Protein AF-A0A367YWM3-F1 (afdb_monomer)

Mean predicted aligned error: 6.99 Å

Foldseek 3Di:
DDDDDPVVCVVVVVVVVVDDQQQKWFAFPPPRDTDRNVPFDWDDDPQWIWTADPPPRDTQWTWGDDPVDIDIDRVRTPDIGDDDPDPDD

Structure (mmCIF, N/CA/C/O backbone):
data_AF-A0A367YWM3-F1
#
_entry.id   AF-A0A367YWM3-F1
#
loop_
_atom_site.group_PDB
_atom_site.id
_atom_site.type_symbol
_atom_site.label_atom_id
_atom_site.label_alt_id
_atom_site.label_comp_id
_atom_site.label_asym_id
_atom_site.label_entity_id
_atom_site.label_seq_id
_atom_site.pdbx_PDB_ins_code
_atom_site.Cartn_x
_atom_site.Cartn_y
_atom_site.Cartn_z
_atom_site.occupancy
_atom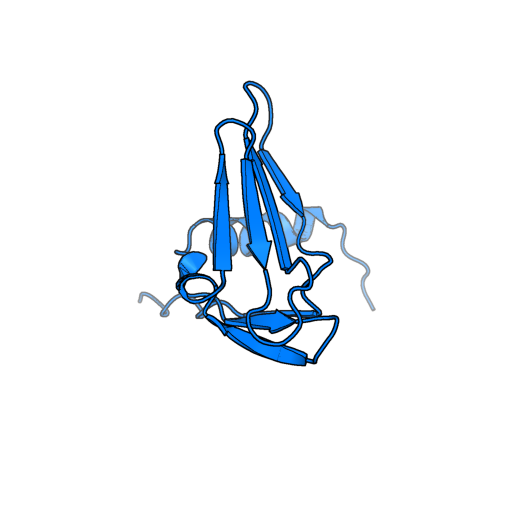_site.B_iso_or_equiv
_atom_site.auth_seq_id
_atom_site.auth_comp_id
_atom_site.auth_asym_id
_atom_site.auth_atom_id
_atom_si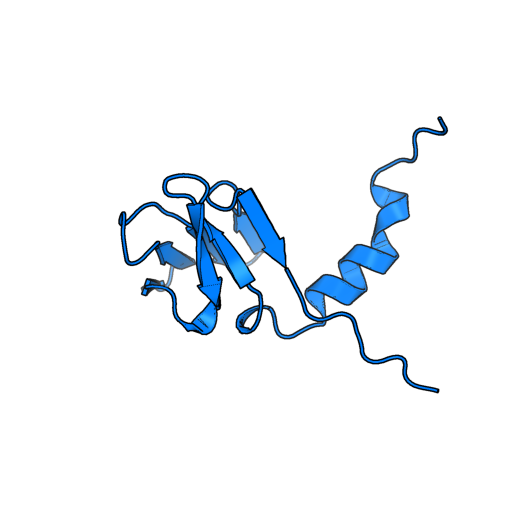te.pdbx_PDB_model_num
ATOM 1 N N . MET A 1 1 ? 29.114 -10.872 11.695 1.00 54.75 1 MET A N 1
ATOM 2 C CA . MET A 1 1 ? 27.957 -10.246 11.025 1.00 54.75 1 MET A CA 1
ATOM 3 C C . MET A 1 1 ? 28.510 -9.132 10.155 1.00 54.75 1 MET A C 1
ATOM 5 O O . MET A 1 1 ? 29.079 -8.194 10.695 1.00 54.75 1 MET A O 1
ATOM 9 N N . THR A 1 2 ? 28.496 -9.297 8.836 1.00 72.94 2 THR A N 1
ATOM 10 C CA . THR A 1 2 ? 28.955 -8.273 7.888 1.00 72.94 2 THR A CA 1
ATOM 11 C C . THR A 1 2 ? 27.823 -7.277 7.677 1.00 72.94 2 THR A C 1
ATOM 13 O O . THR A 1 2 ? 26.722 -7.667 7.300 1.00 72.94 2 THR A O 1
ATOM 16 N N . HIS A 1 3 ? 28.076 -6.006 7.980 1.00 76.50 3 HIS A N 1
ATOM 17 C CA . HIS A 1 3 ? 27.122 -4.926 7.752 1.00 76.50 3 HIS A CA 1
ATOM 18 C C . HIS A 1 3 ? 27.320 -4.443 6.312 1.00 76.50 3 HIS A C 1
ATOM 20 O O . HIS A 1 3 ? 28.396 -3.948 5.975 1.00 76.50 3 HIS A O 1
ATOM 26 N N . LEU A 1 4 ? 26.333 -4.686 5.453 1.00 75.38 4 LEU A N 1
ATOM 27 C CA . LEU A 1 4 ? 26.339 -4.240 4.062 1.00 75.38 4 LEU A CA 1
ATOM 28 C C . LEU A 1 4 ? 25.576 -2.921 3.959 1.00 75.38 4 LEU A C 1
ATOM 30 O O . LEU A 1 4 ? 24.587 -2.713 4.658 1.00 75.38 4 LEU A O 1
ATOM 34 N N . ASP A 1 5 ? 26.060 -2.039 3.092 1.00 84.44 5 ASP A N 1
ATOM 35 C CA . ASP A 1 5 ? 25.367 -0.800 2.761 1.00 84.44 5 ASP A CA 1
ATOM 36 C C . ASP A 1 5 ? 24.070 -1.087 1.986 1.00 84.44 5 ASP A C 1
ATOM 38 O O . ASP A 1 5 ? 23.976 -2.082 1.264 1.00 84.44 5 ASP A O 1
ATOM 42 N N . GLY A 1 6 ? 23.081 -0.197 2.101 1.00 66.00 6 GLY A N 1
ATOM 43 C CA . GLY A 1 6 ? 21.784 -0.346 1.435 1.00 66.00 6 GLY A CA 1
ATOM 44 C C . GLY A 1 6 ? 21.886 -0.471 -0.089 1.00 66.00 6 GLY A C 1
ATOM 45 O O . GLY A 1 6 ? 21.050 -1.138 -0.699 1.00 66.00 6 GLY A O 1
ATOM 46 N N . ASN A 1 7 ? 22.943 0.069 -0.709 1.00 81.62 7 ASN A N 1
ATOM 47 C CA . ASN A 1 7 ? 23.181 -0.080 -2.146 1.00 81.62 7 ASN A CA 1
ATOM 48 C C . ASN A 1 7 ? 23.436 -1.537 -2.566 1.00 81.62 7 ASN A C 1
ATOM 50 O O . ASN A 1 7 ? 23.180 -1.892 -3.715 1.00 81.62 7 ASN A O 1
ATOM 54 N N . ALA A 1 8 ? 23.877 -2.409 -1.653 1.00 78.06 8 ALA A N 1
ATOM 55 C CA . ALA A 1 8 ? 24.023 -3.838 -1.935 1.00 78.06 8 ALA A CA 1
ATOM 56 C C . ALA A 1 8 ? 22.672 -4.525 -2.225 1.00 78.06 8 ALA A C 1
ATOM 58 O O . ALA A 1 8 ? 22.642 -5.572 -2.867 1.00 78.06 8 ALA A O 1
ATOM 59 N N . CYS A 1 9 ? 21.556 -3.921 -1.803 1.00 69.50 9 CYS A N 1
ATOM 60 C CA . CYS A 1 9 ? 20.203 -4.409 -2.060 1.00 69.50 9 CYS A CA 1
ATOM 61 C C . CYS A 1 9 ? 19.614 -3.905 -3.388 1.00 69.50 9 CYS A C 1
ATOM 63 O O . CYS A 1 9 ? 18.477 -4.249 -3.699 1.00 69.50 9 CYS A O 1
ATOM 65 N N . ALA A 1 10 ? 20.344 -3.099 -4.173 1.00 70.44 10 ALA A N 1
ATOM 66 C CA . ALA A 1 10 ? 19.812 -2.462 -5.381 1.00 70.44 10 ALA A CA 1
ATOM 67 C C . ALA A 1 10 ? 19.218 -3.463 -6.389 1.00 70.44 10 ALA A C 1
ATOM 69 O O . ALA A 1 10 ? 18.159 -3.190 -6.948 1.00 70.44 10 ALA A O 1
ATOM 70 N N . GLY A 1 11 ? 19.850 -4.628 -6.582 1.00 69.75 11 GLY A N 1
ATOM 71 C CA . GLY A 1 11 ? 19.320 -5.685 -7.456 1.00 69.75 11 GLY A CA 1
ATOM 72 C C . GLY A 1 11 ? 17.990 -6.241 -6.943 1.00 69.75 11 GLY A C 1
ATOM 73 O O . GLY A 1 11 ? 16.983 -6.146 -7.630 1.00 69.75 11 GLY A O 1
ATOM 74 N N . ALA A 1 12 ? 17.963 -6.686 -5.683 1.00 62.66 12 ALA A N 1
ATOM 75 C CA . ALA A 1 12 ? 16.755 -7.220 -5.052 1.00 62.66 12 ALA A CA 1
ATOM 76 C C . ALA A 1 12 ? 15.593 -6.208 -5.028 1.00 62.66 12 ALA A C 1
ATOM 78 O O . ALA A 1 12 ? 14.443 -6.579 -5.223 1.00 62.66 12 ALA A O 1
ATOM 79 N N . LEU A 1 13 ? 15.879 -4.922 -4.806 1.00 64.62 13 LEU A N 1
ATOM 80 C CA . LEU A 1 13 ? 14.869 -3.862 -4.867 1.00 64.62 13 LEU A CA 1
ATOM 81 C C . LEU A 1 13 ? 14.371 -3.620 -6.295 1.00 64.62 13 LEU A C 1
ATOM 83 O O . LEU A 1 13 ? 13.183 -3.375 -6.478 1.00 64.62 13 LEU A O 1
ATOM 87 N N . SER A 1 14 ? 15.251 -3.694 -7.297 1.00 66.06 14 SER A N 1
ATOM 88 C CA . SER A 1 14 ? 14.863 -3.521 -8.703 1.00 66.06 14 SER A CA 1
ATOM 89 C C . SER A 1 14 ? 13.892 -4.609 -9.153 1.00 66.06 14 SER A C 1
ATOM 91 O O . SER A 1 14 ? 12.906 -4.292 -9.815 1.00 66.06 14 SER A O 1
ATOM 93 N N . ASP A 1 15 ? 14.121 -5.852 -8.726 1.00 63.28 15 ASP A N 1
ATOM 94 C CA . ASP A 1 15 ? 13.222 -6.974 -9.008 1.00 63.28 15 ASP A CA 1
ATOM 95 C C . ASP A 1 15 ? 11.844 -6.748 -8.356 1.00 63.28 15 ASP A C 1
ATOM 97 O O . ASP A 1 15 ? 10.817 -6.829 -9.025 1.00 63.28 15 ASP A O 1
ATOM 101 N N . LEU A 1 16 ? 11.815 -6.322 -7.085 1.00 62.28 16 LEU A N 1
ATOM 102 C CA . LEU A 1 16 ? 10.575 -6.060 -6.336 1.00 62.28 16 LEU A CA 1
ATOM 103 C C . LEU A 1 16 ? 9.700 -4.944 -6.936 1.00 62.28 16 LEU A C 1
ATOM 105 O O . LEU A 1 16 ? 8.478 -5.003 -6.819 1.00 62.28 16 LEU A O 1
ATOM 109 N N . PHE A 1 17 ? 10.297 -3.908 -7.537 1.00 62.19 17 PHE A N 1
ATOM 110 C CA . PHE A 1 17 ? 9.550 -2.826 -8.197 1.00 62.19 17 PHE A CA 1
ATOM 111 C C . PHE A 1 17 ? 9.164 -3.146 -9.651 1.00 62.19 17 PHE A C 1
ATOM 113 O O . PHE A 1 17 ? 8.373 -2.401 -10.234 1.00 62.19 17 PHE A O 1
ATOM 120 N N . GLY A 1 18 ? 9.724 -4.208 -10.241 1.00 61.44 18 GLY A N 1
ATOM 121 C CA . GLY A 1 18 ? 9.341 -4.714 -11.562 1.00 61.44 18 GLY A CA 1
ATOM 122 C C . GLY A 1 18 ? 8.065 -5.562 -11.542 1.00 61.44 18 GLY A C 1
ATOM 123 O O . GLY A 1 18 ? 7.387 -5.654 -12.565 1.00 61.44 18 GLY A O 1
ATOM 124 N N . ASP A 1 19 ? 7.728 -6.136 -10.385 1.00 61.44 19 ASP A N 1
ATOM 125 C CA . ASP A 1 19 ? 6.528 -6.945 -10.175 1.00 61.44 19 ASP A CA 1
ATOM 126 C C . ASP A 1 19 ? 5.249 -6.110 -10.012 1.00 61.44 19 ASP A C 1
ATOM 128 O O . ASP A 1 19 ? 5.259 -4.957 -9.569 1.00 61.44 19 ASP A O 1
ATOM 132 N N . ASP A 1 20 ? 4.104 -6.721 -10.334 1.00 69.25 20 ASP A N 1
ATOM 133 C CA . ASP A 1 20 ? 2.795 -6.120 -10.083 1.00 69.25 20 ASP A CA 1
ATOM 134 C C . ASP A 1 20 ? 2.491 -6.100 -8.575 1.00 69.25 20 ASP A C 1
ATOM 136 O O . ASP A 1 20 ? 1.916 -7.026 -7.994 1.00 69.25 20 ASP A O 1
ATOM 140 N N . VAL A 1 21 ? 2.873 -4.997 -7.931 1.00 71.19 21 VAL A N 1
ATOM 141 C CA . VAL A 1 21 ? 2.693 -4.762 -6.491 1.00 71.19 21 VAL A CA 1
ATOM 142 C C . VAL A 1 21 ? 1.216 -4.778 -6.077 1.00 71.19 21 VAL A C 1
ATOM 144 O O . VAL A 1 21 ? 0.916 -4.956 -4.897 1.00 71.19 21 VAL A O 1
ATOM 147 N N . THR A 1 22 ? 0.261 -4.648 -7.006 1.00 72.00 22 THR A N 1
ATOM 148 C CA . THR A 1 22 ? -1.167 -4.709 -6.656 1.00 72.00 22 THR A CA 1
ATOM 149 C C . THR A 1 22 ? -1.579 -6.081 -6.113 1.00 72.00 22 THR A C 1
ATOM 151 O O . THR A 1 22 ? -2.492 -6.159 -5.290 1.00 72.00 22 THR A O 1
ATOM 154 N N . LEU A 1 23 ? -0.854 -7.146 -6.470 1.00 80.38 23 LEU A N 1
ATOM 155 C CA . LEU A 1 23 ? -1.068 -8.504 -5.961 1.00 80.38 23 LEU A CA 1
ATOM 156 C C . LEU A 1 23 ? -0.362 -8.780 -4.625 1.00 80.38 23 LEU A C 1
ATOM 158 O O . LEU A 1 23 ? -0.504 -9.869 -4.064 1.00 80.38 23 LEU A O 1
ATOM 162 N N . ALA A 1 24 ? 0.395 -7.820 -4.092 1.00 85.25 24 ALA A N 1
ATOM 163 C CA . ALA A 1 24 ? 1.119 -8.016 -2.848 1.00 85.25 24 ALA A CA 1
ATOM 164 C C . ALA A 1 24 ? 0.167 -8.127 -1.645 1.00 85.25 24 ALA A C 1
ATOM 166 O O . ALA A 1 24 ? -0.819 -7.398 -1.523 1.00 85.25 24 ALA A O 1
ATOM 167 N N . LEU A 1 25 ? 0.508 -9.018 -0.715 1.00 88.31 25 LEU A N 1
ATOM 168 C CA . LEU A 1 25 ? -0.179 -9.194 0.561 1.00 88.31 25 LEU A CA 1
ATOM 169 C C . LEU A 1 25 ? 0.404 -8.226 1.591 1.00 88.31 25 LEU A C 1
ATOM 171 O O . LEU A 1 25 ? 1.547 -8.373 2.035 1.00 88.31 25 LEU A O 1
ATOM 175 N N . GLY A 1 26 ? -0.386 -7.223 1.964 1.00 91.50 26 GLY A N 1
ATOM 176 C CA . GLY A 1 26 ? -0.045 -6.237 2.979 1.00 91.50 26 GLY A CA 1
ATOM 177 C C . GLY A 1 26 ? -0.650 -6.594 4.332 1.00 91.50 26 GLY A C 1
ATOM 178 O O . GLY A 1 26 ? -1.842 -6.886 4.424 1.00 91.50 26 GLY A O 1
ATOM 179 N N . ARG A 1 27 ? 0.151 -6.508 5.400 1.00 94.44 27 ARG A N 1
ATOM 180 C CA . ARG A 1 27 ? -0.329 -6.661 6.779 1.00 94.44 27 ARG A CA 1
ATOM 181 C C . ARG A 1 27 ? -0.452 -5.314 7.472 1.00 94.44 27 ARG A C 1
ATOM 183 O O . ARG A 1 27 ? 0.551 -4.629 7.669 1.00 94.44 27 ARG A O 1
ATOM 190 N N . CYS A 1 28 ? -1.653 -4.949 7.912 1.00 95.69 28 CYS A N 1
ATOM 191 C CA . CYS A 1 28 ? -1.899 -3.689 8.614 1.00 95.69 28 CYS A CA 1
ATOM 192 C C . CYS A 1 28 ? -1.087 -3.598 9.916 1.00 95.69 28 CYS A C 1
ATOM 194 O O . CYS A 1 28 ? -1.188 -4.479 10.769 1.00 95.69 28 CYS A O 1
ATOM 196 N N . ALA A 1 29 ? -0.333 -2.515 10.112 1.00 96.06 29 ALA A N 1
ATOM 197 C CA . ALA A 1 29 ? 0.394 -2.267 11.360 1.00 96.06 29 ALA A CA 1
ATOM 198 C C . ALA A 1 29 ? -0.538 -1.956 12.549 1.00 96.06 29 ALA A C 1
ATOM 200 O O . ALA A 1 29 ? -0.175 -2.203 13.693 1.00 96.06 29 ALA A O 1
ATOM 201 N N . GLY A 1 30 ? -1.746 -1.437 12.287 1.00 94.44 30 GLY A N 1
ATOM 202 C CA . GLY A 1 30 ? -2.707 -1.05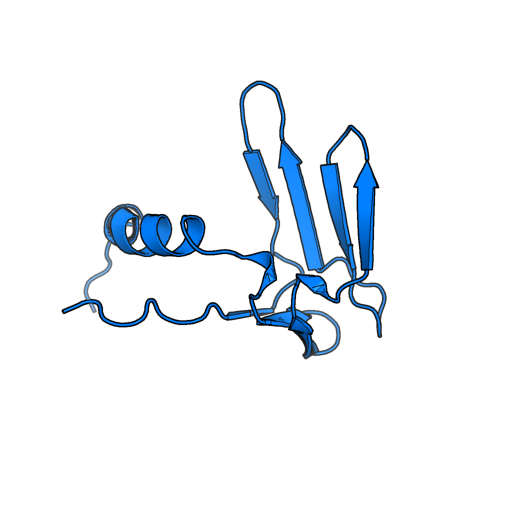7 13.328 1.00 94.44 30 GLY A CA 1
ATOM 203 C C . GLY A 1 30 ? -3.550 -2.214 13.872 1.00 94.44 30 GLY A C 1
ATOM 204 O O . GLY A 1 30 ? -3.693 -2.347 15.082 1.00 94.44 30 GLY A O 1
ATOM 205 N N . CYS A 1 31 ? -4.126 -3.047 12.996 1.00 95.44 31 CYS A N 1
ATOM 206 C CA . CYS A 1 31 ? -5.011 -4.151 13.408 1.00 95.44 31 CYS A CA 1
ATOM 207 C C . CYS A 1 31 ? -4.496 -5.550 13.044 1.00 95.44 31 CYS A C 1
ATOM 209 O O . CYS A 1 31 ? -5.120 -6.544 13.404 1.00 95.44 31 CYS A O 1
ATOM 211 N N . GLY A 1 32 ? -3.377 -5.650 12.321 1.00 95.12 32 GLY A N 1
ATOM 212 C CA . GLY A 1 32 ? -2.788 -6.929 11.931 1.00 95.12 32 GLY A CA 1
ATOM 213 C C . GLY A 1 32 ? -3.508 -7.669 10.804 1.00 95.12 32 GLY A C 1
ATOM 214 O O . GLY A 1 32 ? -3.063 -8.767 10.486 1.00 95.12 32 GLY A O 1
ATOM 215 N N . HIS A 1 33 ? -4.572 -7.104 10.220 1.00 93.94 33 HIS A N 1
ATOM 216 C CA . HIS A 1 33 ? -5.302 -7.701 9.100 1.00 93.94 33 HIS A CA 1
ATOM 217 C C . HIS A 1 33 ? -4.426 -7.792 7.847 1.00 93.94 33 HIS A C 1
ATOM 219 O O . HIS A 1 33 ? -3.807 -6.799 7.455 1.00 93.94 33 HIS A O 1
ATOM 225 N N . ASP A 1 34 ? -4.400 -8.976 7.240 1.00 92.25 34 ASP A N 1
ATOM 226 C CA . ASP A 1 34 ? -3.755 -9.243 5.959 1.00 92.25 34 ASP A CA 1
ATOM 227 C C . ASP A 1 34 ? -4.771 -9.054 4.822 1.00 92.25 34 ASP A C 1
ATOM 229 O O . ASP A 1 34 ? -5.873 -9.599 4.884 1.00 92.25 34 ASP A O 1
ATOM 233 N N . ALA A 1 35 ? 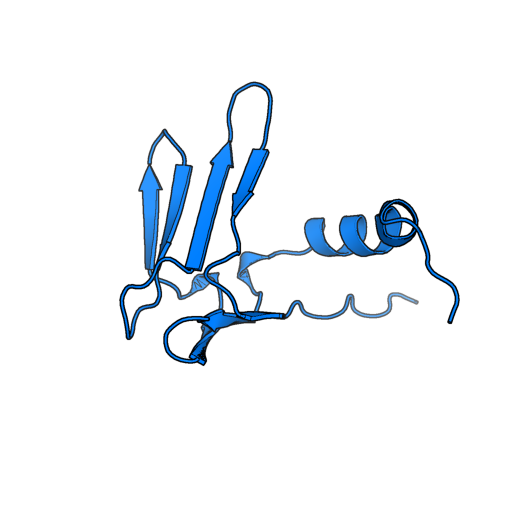-4.399 -8.294 3.792 1.00 84.62 35 ALA A N 1
ATOM 234 C CA . ALA A 1 35 ? -5.206 -8.092 2.590 1.00 84.62 35 ALA A CA 1
ATOM 235 C C . ALA A 1 35 ? -4.316 -7.956 1.349 1.00 84.62 35 ALA A C 1
ATOM 237 O O . ALA A 1 35 ? -3.188 -7.462 1.436 1.00 84.62 35 ALA A O 1
ATOM 238 N N . VAL A 1 36 ? -4.831 -8.369 0.190 1.00 82.12 36 VAL A N 1
ATOM 239 C CA . VAL A 1 36 ? -4.200 -8.065 -1.100 1.00 82.12 36 VAL A CA 1
ATOM 240 C C . VAL A 1 36 ? -4.318 -6.559 -1.339 1.00 82.12 36 VAL A C 1
ATOM 242 O O . VAL A 1 36 ? -5.389 -5.989 -1.134 1.00 82.12 36 VAL A O 1
ATOM 245 N N . LEU A 1 37 ? -3.238 -5.892 -1.755 1.00 78.81 37 LEU A N 1
ATOM 246 C CA . LEU A 1 37 ? -3.239 -4.438 -1.963 1.00 78.81 37 LEU A CA 1
ATOM 247 C C . LEU A 1 37 ? -4.306 -3.985 -2.970 1.00 78.81 37 LEU A C 1
ATOM 249 O O . LEU A 1 37 ? -4.881 -2.920 -2.783 1.00 78.81 37 LEU A O 1
ATOM 253 N N . ALA A 1 38 ? -4.626 -4.788 -3.986 1.00 73.75 38 ALA A N 1
ATOM 254 C CA . ALA A 1 38 ? -5.721 -4.521 -4.921 1.00 73.75 38 ALA A CA 1
ATOM 255 C C . ALA A 1 38 ? -7.119 -4.502 -4.266 1.00 73.75 38 ALA A C 1
ATOM 257 O O . ALA A 1 38 ? -8.047 -3.921 -4.824 1.00 73.75 38 ALA A O 1
ATOM 258 N N . GLU A 1 39 ? -7.286 -5.124 -3.098 1.00 76.88 39 GLU A N 1
ATOM 259 C CA . GLU A 1 39 ? -8.574 -5.273 -2.406 1.00 76.88 39 GLU A CA 1
ATOM 260 C C . GLU A 1 39 ? -8.776 -4.242 -1.281 1.00 76.88 39 GLU A C 1
ATOM 262 O O . GLU A 1 39 ? -9.848 -4.175 -0.674 1.00 76.88 39 GLU A O 1
ATOM 267 N N . VAL A 1 40 ? -7.762 -3.425 -0.979 1.00 78.62 40 VAL A N 1
ATOM 268 C CA . VAL A 1 40 ? -7.862 -2.386 0.057 1.00 78.62 40 VAL A CA 1
ATOM 269 C C . VAL A 1 40 ? -8.634 -1.164 -0.450 1.00 78.62 40 VAL A C 1
ATOM 271 O O . VAL A 1 40 ? -8.752 -0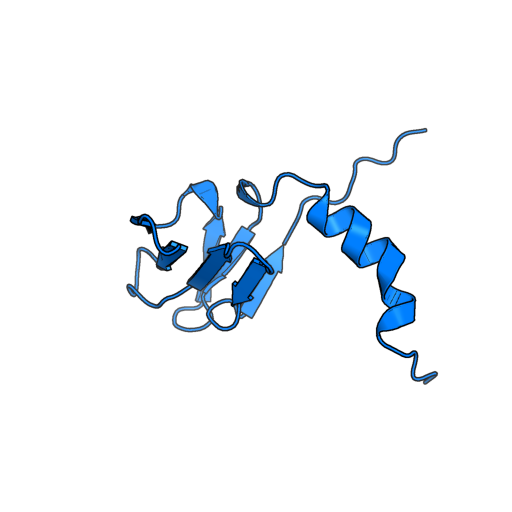.916 -1.650 1.00 78.62 40 VAL A O 1
ATOM 274 N N . VAL A 1 41 ? -9.145 -0.341 0.470 1.00 80.06 41 VAL A N 1
ATOM 275 C CA . VAL A 1 41 ? -9.891 0.868 0.092 1.00 80.06 41 VAL A CA 1
ATOM 276 C C . VAL A 1 41 ? -8.913 1.923 -0.426 1.00 80.06 41 VAL A C 1
ATOM 278 O O . VAL A 1 41 ? -8.114 2.453 0.347 1.00 80.06 41 VAL A O 1
ATOM 281 N N . ALA A 1 42 ? -8.989 2.245 -1.717 1.00 84.62 42 ALA A N 1
ATOM 282 C CA . ALA A 1 42 ? -8.136 3.239 -2.359 1.00 84.62 42 ALA A CA 1
ATOM 283 C C . ALA A 1 42 ? -8.872 4.566 -2.590 1.00 84.62 42 ALA A C 1
ATOM 285 O O . ALA A 1 42 ? -9.946 4.612 -3.190 1.00 84.62 42 ALA A O 1
ATOM 286 N N . TYR A 1 43 ? -8.252 5.665 -2.168 1.00 83.31 43 TYR A N 1
ATOM 287 C CA . TYR A 1 43 ? -8.675 7.025 -2.487 1.00 83.31 43 TYR A CA 1
ATOM 288 C C . TYR A 1 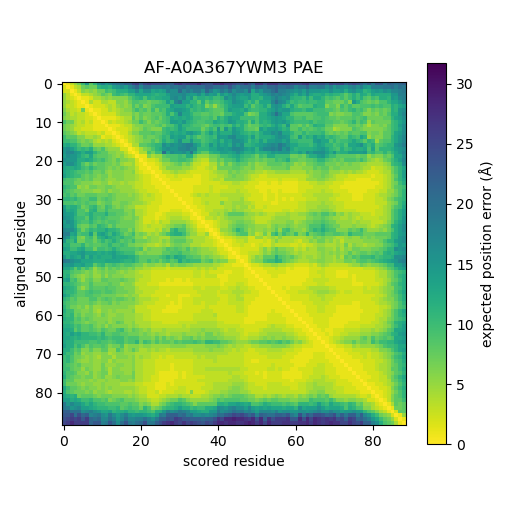43 ? -7.695 7.612 -3.494 1.00 83.31 43 TYR A C 1
ATOM 290 O O . TYR A 1 43 ? -6.561 7.931 -3.137 1.00 83.31 43 TYR A O 1
ATOM 298 N N . VAL A 1 44 ? -8.130 7.739 -4.747 1.00 85.50 44 VAL A N 1
ATOM 299 C CA . VAL A 1 44 ? -7.303 8.229 -5.856 1.00 85.50 44 VAL A CA 1
ATOM 300 C C . VAL A 1 44 ? -7.667 9.678 -6.162 1.00 85.50 44 VAL A C 1
ATOM 302 O O . VAL A 1 44 ? -8.830 10.004 -6.397 1.00 85.50 44 VAL A O 1
ATOM 305 N N . THR A 1 45 ? -6.667 10.556 -6.159 1.00 83.19 45 THR A N 1
ATOM 306 C CA . THR A 1 45 ? -6.810 11.984 -6.464 1.00 83.19 45 THR A CA 1
ATOM 307 C C . THR A 1 45 ? -5.720 12.438 -7.431 1.00 83.19 45 THR A C 1
ATOM 309 O O . THR A 1 45 ? -4.73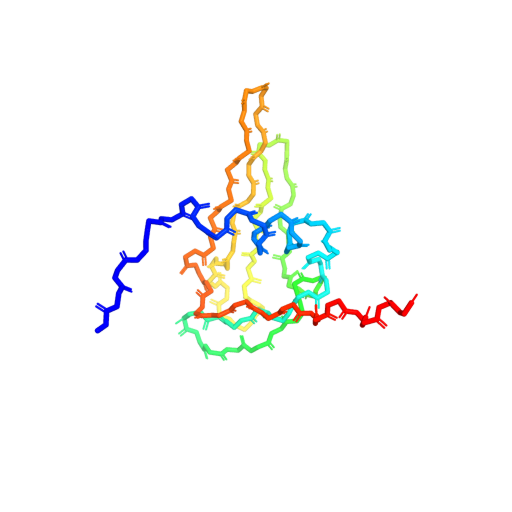7 11.734 -7.651 1.00 83.19 45 THR A O 1
ATOM 312 N N . ALA A 1 46 ? -5.842 13.663 -7.950 1.00 77.62 46 ALA A N 1
ATOM 313 C CA . ALA A 1 46 ? -4.787 14.277 -8.757 1.00 77.62 46 ALA A CA 1
ATOM 314 C C . ALA A 1 46 ? -3.453 14.439 -7.999 1.00 77.62 46 ALA A C 1
ATOM 316 O O . ALA A 1 46 ? -2.409 14.553 -8.631 1.00 77.62 46 ALA A O 1
ATOM 317 N N . MET A 1 47 ? -3.481 14.465 -6.662 1.00 79.94 47 MET A N 1
ATOM 318 C CA . MET A 1 47 ? -2.302 14.682 -5.814 1.00 79.94 47 MET A CA 1
ATOM 319 C C . MET A 1 47 ? -1.671 13.376 -5.316 1.00 79.94 47 MET A C 1
ATOM 321 O O . MET A 1 47 ? -0.606 13.412 -4.707 1.00 79.94 47 MET A O 1
ATOM 325 N N . GLY A 1 48 ? -2.308 12.227 -5.557 1.00 88.19 48 GLY A N 1
ATOM 326 C CA . GLY A 1 48 ? -1.813 10.929 -5.110 1.00 88.19 48 GLY A CA 1
ATOM 327 C C . GLY A 1 48 ? -2.915 9.940 -4.747 1.00 88.19 48 GLY A C 1
ATOM 328 O O . GLY A 1 48 ? -4.111 10.228 -4.863 1.00 88.19 48 GLY A O 1
ATOM 329 N N . THR A 1 49 ? -2.481 8.768 -4.291 1.00 89.06 49 THR A N 1
ATOM 330 C CA . THR A 1 49 ? -3.325 7.646 -3.876 1.00 89.06 49 THR A CA 1
ATOM 331 C C . THR A 1 49 ? -3.084 7.316 -2.409 1.00 89.06 49 THR A C 1
ATOM 333 O O . THR A 1 49 ? -1.939 7.184 -1.982 1.00 89.06 49 THR A O 1
ATOM 336 N N . VAL A 1 50 ? -4.161 7.150 -1.642 1.00 91.56 50 VAL A N 1
ATOM 337 C CA . VAL A 1 50 ? -4.114 6.705 -0.242 1.00 91.56 50 VAL A CA 1
ATOM 338 C C . VAL A 1 50 ? -4.838 5.375 -0.115 1.00 91.56 50 VAL A C 1
ATOM 340 O O . VAL A 1 50 ? -6.014 5.276 -0.462 1.00 91.56 50 VAL A O 1
ATOM 343 N N . LEU A 1 51 ? -4.153 4.371 0.421 1.00 91.12 51 LEU A N 1
ATOM 344 C CA . LEU A 1 51 ? -4.706 3.049 0.697 1.00 91.12 51 LEU A CA 1
ATOM 345 C C . LEU A 1 51 ? -5.094 2.947 2.173 1.00 91.12 51 LEU A C 1
ATOM 347 O O . LEU A 1 51 ? -4.311 3.327 3.047 1.00 91.12 51 LEU A O 1
ATOM 351 N N . ARG A 1 52 ? -6.287 2.427 2.473 1.00 93.31 52 ARG A N 1
ATOM 352 C CA . ARG A 1 52 ? -6.791 2.244 3.840 1.00 93.31 52 ARG A CA 1
ATOM 353 C C . ARG A 1 52 ? -7.214 0.811 4.125 1.00 93.31 52 ARG A C 1
A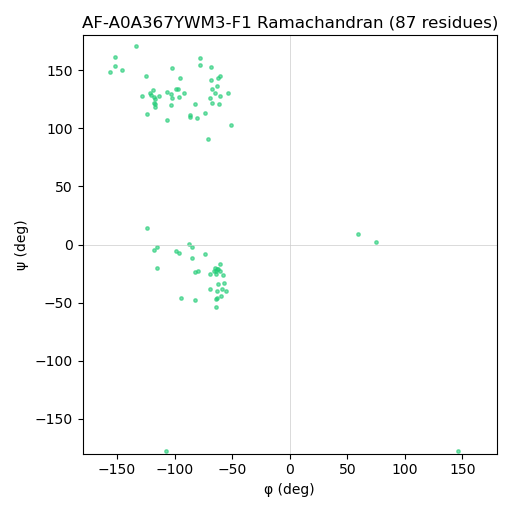TOM 355 O O . ARG A 1 52 ? -7.788 0.118 3.289 1.00 93.31 52 ARG A O 1
ATOM 362 N N . CYS A 1 53 ? -6.979 0.407 5.367 1.00 93.31 53 CYS A N 1
ATOM 363 C CA . CYS A 1 53 ? -7.405 -0.872 5.908 1.00 93.31 53 CYS A CA 1
ATOM 364 C C . CYS A 1 53 ? -8.932 -0.909 6.015 1.00 93.31 53 CYS A C 1
ATOM 366 O O . CYS A 1 53 ? -9.505 -0.084 6.721 1.00 93.31 53 CYS A O 1
ATOM 368 N N . ALA A 1 54 ? -9.600 -1.865 5.370 1.00 89.94 54 ALA A N 1
ATOM 369 C CA . ALA A 1 54 ? -11.058 -1.956 5.445 1.00 89.94 54 ALA A CA 1
ATOM 370 C C . ALA A 1 54 ? -11.577 -2.148 6.895 1.00 89.94 54 ALA A C 1
ATOM 372 O O . ALA A 1 54 ? -12.476 -1.401 7.288 1.00 89.94 54 ALA A O 1
ATOM 373 N N . PRO A 1 55 ? -10.986 -3.030 7.733 1.00 92.38 55 PRO A N 1
ATOM 374 C CA . PRO A 1 55 ? -11.428 -3.213 9.120 1.00 92.38 55 PRO A CA 1
ATOM 375 C C . PRO A 1 55 ? -11.272 -1.998 10.044 1.00 92.38 55 PRO A C 1
ATOM 377 O O . PRO A 1 55 ? -12.193 -1.682 10.790 1.00 92.38 55 PRO A O 1
ATOM 380 N N . CYS A 1 56 ? -10.111 -1.333 10.044 1.00 94.12 56 CYS A N 1
ATOM 381 C CA . CYS A 1 56 ? -9.798 -0.295 11.039 1.00 94.12 56 CYS A CA 1
ATOM 382 C C . CYS A 1 56 ? -9.630 1.113 10.460 1.00 94.12 56 CYS A C 1
ATOM 384 O O . CYS A 1 56 ? -9.371 2.053 11.207 1.00 94.12 56 CYS A O 1
ATOM 386 N N . GLN A 1 57 ? -9.742 1.269 9.139 1.00 93.38 57 GLN A N 1
ATOM 387 C CA . GLN A 1 57 ? -9.607 2.534 8.407 1.00 93.38 57 GLN A CA 1
ATOM 388 C C . GLN A 1 57 ? -8.248 3.238 8.567 1.00 93.38 57 GLN A C 1
ATOM 390 O O . GLN A 1 57 ? -8.081 4.367 8.095 1.00 93.38 57 GLN A O 1
ATOM 395 N N . ALA A 1 58 ? -7.258 2.578 9.179 1.00 93.62 58 ALA A N 1
ATOM 396 C CA . ALA A 1 58 ? -5.886 3.065 9.236 1.00 93.62 58 ALA A CA 1
ATOM 397 C C . ALA A 1 58 ? -5.307 3.208 7.823 1.00 93.62 58 ALA A C 1
ATOM 399 O O . ALA A 1 58 ? -5.608 2.405 6.935 1.00 93.62 58 ALA A O 1
ATOM 400 N N . VAL A 1 59 ? -4.472 4.228 7.624 1.00 94.25 59 VAL A N 1
ATOM 401 C CA . VAL A 1 59 ? -3.721 4.409 6.378 1.00 94.25 59 VAL A CA 1
ATOM 402 C C . VAL A 1 59 ? -2.674 3.304 6.290 1.00 94.25 59 VAL A C 1
ATOM 404 O O . VAL A 1 59 ? -1.919 3.102 7.234 1.00 94.25 59 VAL A O 1
ATOM 407 N N . LEU A 1 60 ? -2.677 2.569 5.181 1.00 92.38 60 LEU A N 1
ATOM 408 C CA . LEU A 1 60 ? -1.737 1.488 4.894 1.00 92.38 60 LEU A CA 1
ATOM 409 C C . LEU A 1 60 ? -0.553 1.994 4.075 1.00 92.38 60 LEU A C 1
ATOM 411 O O . LEU A 1 60 ? 0.588 1.681 4.398 1.00 92.38 60 LEU A O 1
ATOM 415 N N . ALA A 1 61 ? -0.836 2.772 3.030 1.00 90.94 61 ALA A N 1
ATOM 416 C CA . ALA A 1 61 ? 0.179 3.316 2.143 1.00 90.94 61 ALA A CA 1
ATOM 417 C C . ALA A 1 61 ? -0.266 4.638 1.513 1.00 90.94 61 ALA A C 1
ATOM 419 O O . ALA A 1 61 ? -1.465 4.873 1.315 1.00 90.94 61 ALA A O 1
ATOM 420 N N . VAL A 1 62 ? 0.710 5.467 1.148 1.00 91.00 62 VAL A N 1
ATOM 421 C CA . VAL A 1 62 ? 0.507 6.700 0.382 1.00 91.00 62 VAL A CA 1
ATOM 422 C C . VAL A 1 62 ? 1.451 6.706 -0.811 1.00 91.00 62 VAL A C 1
ATOM 424 O O . VAL A 1 62 ? 2.657 6.529 -0.658 1.00 91.00 62 VAL A O 1
ATOM 427 N N . LEU A 1 63 ? 0.899 6.921 -2.002 1.00 89.31 63 LEU A N 1
ATOM 428 C CA . LEU A 1 63 ? 1.649 7.026 -3.247 1.00 89.31 63 LEU A CA 1
ATOM 429 C C . LEU A 1 63 ? 1.452 8.425 -3.823 1.00 89.31 63 LEU A C 1
ATOM 431 O O . LEU A 1 63 ? 0.334 8.807 -4.175 1.00 89.31 63 LEU A O 1
ATOM 435 N N . VAL A 1 64 ? 2.539 9.174 -3.958 1.00 89.38 64 VAL A N 1
ATOM 436 C CA . VAL A 1 64 ? 2.549 10.505 -4.572 1.00 89.38 64 VAL A CA 1
ATOM 437 C C . VAL A 1 64 ? 3.510 10.483 -5.747 1.00 89.38 64 VAL A C 1
ATOM 439 O O . VAL A 1 64 ? 4.647 10.036 -5.628 1.00 89.38 64 VAL A O 1
ATOM 442 N N . THR A 1 65 ? 3.055 10.964 -6.899 1.00 85.00 65 THR A N 1
ATOM 443 C CA . THR A 1 65 ? 3.916 11.196 -8.062 1.00 85.00 65 THR A CA 1
ATOM 444 C C . THR A 1 65 ? 3.881 12.679 -8.383 1.00 85.00 65 THR A C 1
ATOM 446 O O . THR A 1 65 ? 2.811 13.233 -8.629 1.00 85.00 65 THR A O 1
ATOM 449 N N . THR A 1 66 ? 5.044 13.319 -8.366 1.00 86.19 66 THR A N 1
ATOM 450 C CA . THR A 1 66 ? 5.228 14.705 -8.804 1.00 86.19 66 THR A CA 1
ATOM 451 C C . THR A 1 66 ? 5.965 14.725 -10.145 1.00 86.19 66 THR A C 1
ATOM 453 O O . THR A 1 66 ? 6.279 13.681 -10.717 1.00 86.19 66 THR A O 1
ATOM 456 N N . ALA A 1 67 ? 6.254 15.919 -10.668 1.00 87.25 67 ALA A N 1
ATOM 457 C CA . ALA A 1 67 ? 7.046 16.059 -11.889 1.00 87.25 67 ALA A CA 1
ATOM 458 C C . ALA A 1 67 ? 8.507 15.590 -11.728 1.00 87.25 67 ALA A C 1
ATOM 460 O O . ALA A 1 67 ? 9.152 15.274 -12.724 1.00 87.25 67 ALA A O 1
ATOM 461 N N . SER A 1 68 ? 9.033 15.564 -10.500 1.00 90.06 68 SER A N 1
ATOM 462 C CA . SER A 1 68 ? 10.446 15.291 -10.215 1.00 90.06 68 SER A CA 1
ATOM 463 C C . SER A 1 68 ? 10.687 14.002 -9.437 1.00 90.06 68 SER A C 1
ATOM 465 O O . SER A 1 68 ? 11.804 13.493 -9.457 1.00 90.06 68 SER A O 1
ATOM 467 N N . GLU A 1 69 ? 9.681 13.471 -8.741 1.00 86.69 69 GLU A N 1
ATOM 468 C CA . GLU A 1 69 ? 9.872 12.337 -7.837 1.00 86.69 69 GLU A CA 1
ATOM 469 C C . GLU A 1 69 ? 8.620 11.472 -7.669 1.00 86.69 69 GLU A C 1
ATOM 471 O O . GLU A 1 69 ? 7.486 11.884 -7.931 1.00 86.69 69 GLU A O 1
ATOM 476 N N . ARG A 1 70 ? 8.851 10.251 -7.183 1.00 84.25 70 ARG A N 1
ATOM 477 C CA . ARG A 1 70 ? 7.820 9.347 -6.682 1.00 84.25 70 ARG A CA 1
ATOM 478 C C . ARG A 1 70 ? 8.093 9.079 -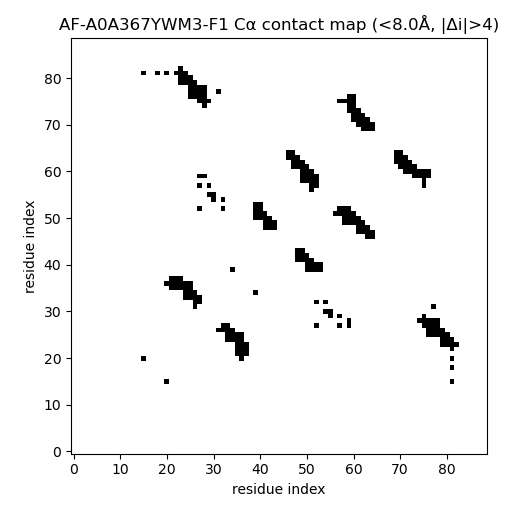5.213 1.00 84.25 70 ARG A C 1
ATOM 480 O O . ARG A 1 70 ? 9.188 8.650 -4.863 1.00 84.25 70 ARG A O 1
ATOM 487 N N . VAL A 1 71 ? 7.088 9.305 -4.382 1.00 88.62 71 VAL A N 1
ATOM 488 C CA . VAL A 1 71 ? 7.141 9.049 -2.945 1.00 88.62 71 VAL A CA 1
ATOM 489 C C . VAL A 1 71 ? 6.179 7.917 -2.629 1.00 88.62 71 VAL A C 1
ATOM 491 O O . VAL A 1 71 ? 5.006 7.965 -3.007 1.00 88.62 71 VAL A O 1
ATOM 494 N N . VAL A 1 72 ? 6.690 6.902 -1.938 1.00 88.25 72 VAL A N 1
ATOM 495 C CA . VAL A 1 72 ? 5.913 5.759 -1.461 1.00 88.25 72 VAL A CA 1
ATOM 496 C C . VAL A 1 72 ? 6.115 5.654 0.046 1.00 88.25 72 VAL A C 1
ATOM 498 O O . VAL A 1 72 ? 7.213 5.357 0.510 1.00 88.25 72 VAL A O 1
ATOM 501 N N . ASP A 1 73 ? 5.056 5.912 0.805 1.00 90.94 73 ASP A N 1
ATOM 502 C CA . ASP A 1 73 ? 4.996 5.639 2.239 1.00 90.94 73 ASP A CA 1
ATOM 503 C C . ASP A 1 73 ? 4.308 4.292 2.468 1.00 90.94 73 ASP A C 1
ATOM 505 O O . ASP A 1 73 ? 3.205 4.066 1.970 1.00 90.94 73 ASP A O 1
ATOM 509 N N . LEU A 1 74 ? 4.965 3.410 3.222 1.00 91.31 74 LEU A N 1
ATOM 510 C CA . LEU A 1 74 ? 4.465 2.083 3.605 1.00 91.31 74 LEU A CA 1
ATOM 511 C C . LEU A 1 74 ? 4.449 1.900 5.131 1.00 91.31 74 LEU A C 1
ATOM 513 O O . LEU A 1 74 ? 4.325 0.777 5.612 1.00 91.31 74 LEU A O 1
ATOM 517 N N . THR A 1 75 ? 4.590 2.976 5.916 1.00 93.88 75 THR A N 1
ATOM 518 C CA . THR A 1 75 ? 4.686 2.898 7.388 1.00 93.88 75 THR A CA 1
ATOM 519 C C . THR A 1 75 ? 3.431 2.322 8.055 1.00 93.88 75 THR A C 1
ATOM 521 O O . THR A 1 75 ? 3.504 1.794 9.165 1.00 93.88 75 THR A O 1
ATOM 524 N N . GLY A 1 76 ? 2.286 2.362 7.368 1.00 93.69 76 GLY A N 1
ATOM 525 C CA . GLY A 1 76 ? 1.036 1.726 7.789 1.00 93.69 76 GLY A CA 1
ATOM 526 C C . GLY A 1 76 ? 1.009 0.197 7.657 1.00 93.69 76 GLY A C 1
ATOM 527 O O . GLY A 1 76 ? 0.063 -0.448 8.128 1.00 93.69 76 GLY A O 1
ATOM 528 N N . LEU A 1 77 ? 2.031 -0.399 7.038 1.00 93.81 77 LEU A N 1
ATOM 529 C CA . LEU A 1 77 ? 2.190 -1.838 6.861 1.00 93.81 77 LEU A CA 1
ATOM 530 C C . LEU A 1 77 ? 3.286 -2.374 7.787 1.00 93.81 77 LEU A C 1
ATOM 532 O O . LEU A 1 77 ? 4.398 -1.862 7.831 1.00 93.81 77 LEU A O 1
ATOM 536 N N . SER A 1 78 ? 2.985 -3.458 8.502 1.00 94.69 78 SER A N 1
ATOM 537 C CA . SER A 1 78 ? 3.989 -4.199 9.282 1.00 94.69 78 SER A CA 1
ATOM 538 C C . SER A 1 78 ? 4.786 -5.183 8.422 1.00 94.69 78 SER A C 1
ATOM 540 O O . SER A 1 78 ? 5.908 -5.541 8.767 1.00 94.69 78 SER A O 1
ATOM 542 N N . SER A 1 79 ? 4.217 -5.620 7.297 1.00 91.75 79 SER A N 1
ATOM 543 C CA . SER A 1 79 ? 4.916 -6.399 6.276 1.00 91.75 79 SER A CA 1
ATOM 544 C C . SER A 1 79 ? 4.230 -6.251 4.924 1.00 91.75 79 SER A C 1
ATOM 546 O O . SER A 1 79 ? 3.001 -6.161 4.873 1.00 91.75 79 SER A O 1
ATOM 548 N N . LEU A 1 80 ? 5.015 -6.320 3.852 1.00 88.75 80 LEU A N 1
ATOM 549 C CA . LEU A 1 80 ? 4.542 -6.467 2.480 1.00 88.75 80 LEU A CA 1
ATOM 550 C C . LEU A 1 80 ? 5.135 -7.756 1.904 1.00 88.75 80 LEU A C 1
ATOM 552 O O . LEU A 1 80 ? 6.340 -7.981 2.019 1.00 88.75 80 LEU A O 1
ATOM 556 N N . ARG A 1 81 ? 4.295 -8.617 1.331 1.00 87.44 81 ARG A N 1
ATOM 557 C CA . ARG A 1 81 ? 4.711 -9.891 0.736 1.00 87.44 81 ARG A CA 1
ATOM 558 C C . ARG A 1 81 ? 4.397 -9.879 -0.747 1.00 87.44 81 ARG A C 1
ATOM 560 O O . ARG A 1 81 ? 3.237 -9.746 -1.123 1.00 87.44 81 ARG A O 1
ATOM 567 N N . LEU A 1 82 ? 5.430 -10.039 -1.556 1.00 84.12 82 LEU A N 1
ATOM 568 C CA . LEU A 1 82 ? 5.331 -10.194 -3.002 1.00 84.12 82 LEU A CA 1
ATOM 569 C C . LEU A 1 82 ? 5.504 -11.677 -3.343 1.00 84.12 82 LEU A C 1
ATOM 571 O O . LEU A 1 82 ? 6.139 -12.419 -2.586 1.00 84.12 82 LEU A O 1
ATOM 575 N N . ALA A 1 83 ? 4.905 -12.120 -4.447 1.00 77.00 83 ALA A N 1
ATOM 576 C CA . ALA A 1 83 ? 5.230 -13.432 -4.987 1.00 77.00 83 ALA A CA 1
ATOM 577 C C . ALA A 1 83 ? 6.707 -13.417 -5.396 1.00 77.00 83 ALA A C 1
ATOM 579 O O . ALA A 1 83 ? 7.173 -12.437 -5.967 1.00 77.00 83 ALA A O 1
ATOM 580 N N . ALA A 1 84 ? 7.449 -14.474 -5.071 1.00 71.44 84 ALA A N 1
ATOM 581 C CA . ALA A 1 84 ? 8.796 -14.602 -5.605 1.00 71.44 84 ALA A CA 1
ATOM 582 C C . ALA A 1 84 ? 8.706 -14.703 -7.139 1.00 71.44 84 ALA A C 1
ATOM 584 O O . ALA A 1 84 ? 7.766 -15.348 -7.627 1.00 71.44 84 ALA A O 1
ATOM 585 N N . PRO A 1 85 ? 9.654 -14.112 -7.889 1.00 64.31 85 PRO A N 1
ATOM 586 C CA . PRO A 1 85 ? 9.733 -14.349 -9.321 1.00 64.31 85 PRO A CA 1
ATOM 587 C C . PRO A 1 85 ? 9.783 -15.861 -9.547 1.00 64.31 85 PRO A C 1
ATOM 589 O O . PRO A 1 85 ? 10.529 -16.574 -8.874 1.00 64.31 85 PRO A O 1
ATOM 592 N N . ALA A 1 86 ? 8.937 -16.368 -10.444 1.00 64.38 86 ALA A N 1
ATOM 593 C CA . ALA A 1 86 ? 9.033 -17.761 -10.848 1.00 64.38 86 ALA A CA 1
ATOM 594 C C . ALA A 1 86 ? 10.411 -17.942 -11.489 1.00 64.38 86 ALA A C 1
ATOM 596 O O . ALA A 1 86 ? 10.718 -17.233 -12.446 1.00 64.38 86 ALA A O 1
ATOM 597 N N . ASP A 1 87 ? 11.234 -18.843 -10.948 1.00 56.53 87 ASP A N 1
ATOM 598 C CA . ASP A 1 87 ? 12.544 -19.166 -11.508 1.00 56.53 87 ASP A CA 1
ATOM 599 C C . ASP A 1 87 ? 12.385 -19.493 -13.006 1.00 56.53 87 ASP A C 1
ATOM 601 O O . ASP A 1 87 ? 11.886 -20.555 -13.385 1.00 56.53 87 ASP A O 1
ATOM 605 N N . GLY A 1 88 ? 12.748 -18.543 -13.869 1.00 55.28 88 GLY A N 1
ATOM 606 C CA . GLY A 1 88 ? 12.817 -18.743 -15.309 1.00 55.28 88 GLY A CA 1
ATOM 607 C C . GLY A 1 88 ? 14.132 -19.437 -15.632 1.00 55.28 88 GLY A C 1
ATOM 608 O O . GLY A 1 88 ? 15.189 -18.826 -15.481 1.00 55.28 88 GLY A O 1
ATOM 609 N N . GLY A 1 89 ? 14.055 -20.714 -16.018 1.00 39.00 89 GLY A N 1
ATOM 610 C CA . GLY A 1 89 ? 15.183 -21.470 -16.574 1.00 39.00 89 GLY A CA 1
ATOM 611 C C . GLY A 1 89 ? 15.671 -20.946 -17.919 1.00 39.00 89 GLY A C 1
ATOM 612 O O . GLY A 1 89 ? 14.906 -20.226 -18.601 1.00 39.00 89 GLY A O 1
#

Sequence (89 aa):
MTHLDGNACAGALSDLFGDDVTLALGRCAGCGHDAVLAEVVAYVTAMGTVLRCAPCQAVLAVLVTTASERVVDLTGLSSLRLAAPADGG

pLDDT: mean 81.57, std 12.2, range [39.0, 96.06]

InterPro domains:
  IPR045423 Protein of unknown function DUF6510 [PF20120] (2-83)

Organism: NCBI:txid2268447

Secondary structure (DSSP, 8-state):
-----GGGGHHHHHHHHHS-GGG-EEEETTT--EEEGGGSEEEEETTEEEEE-TTT--EEEEEEE-SS-EEEE-TTEEEEEPPPPP---

Nearest PDB structures (foldseek):
  4x7r-assembly2_B  TM=5.552E-01  e=1.219E+00  Staphylococcus aureus subsp. aureus 21178
  3st1-assembly1_A  TM=7.491E-01  e=9.112E+00  Moniliophthora perniciosa
  6my0-assembly2_B  TM=3.041E-01  e=3.430E+00  Homo sapiens
  5o2m-assembly1_A  TM=1.952E-01  e=9.651E+00  Homo sapiens

Radius of gyration: 14.83 Å; Cα contacts (8 Å, |Δi|>4): 135; chains: 1; bounding box: 40×38×30 Å

Solvent-accessible surface area (backbone atoms only — not comparable to full-atom values): 5425 Å² total; per-residue (Å²): 135,86,87,75,61,75,73,78,44,49,65,66,52,53,55,62,71,72,47,75,61,50,73,17,40,33,23,32,55,86,80,63,55,73,42,43,52,69,76,41,49,71,50,78,53,97,76,30,35,39,32,24,39,77,92,78,62,46,62,31,34,39,42,34,68,60,96,87,49,76,47,76,46,51,82,26,35,72,44,79,44,68,82,75,80,75,87,77,129